Protein AF-A0A933PHU0-F1 (afdb_monomer_lite)

Structure (mmCIF, N/CA/C/O backbone):
data_AF-A0A933PHU0-F1
#
_entry.id   AF-A0A933PHU0-F1
#
loop_
_atom_site.group_PDB
_atom_site.id
_atom_site.type_symbol
_atom_site.label_atom_id
_atom_site.label_alt_id
_atom_site.label_comp_id
_atom_site.label_asym_id
_atom_site.label_entity_id
_atom_site.label_seq_id
_atom_site.pdbx_PDB_ins_code
_atom_site.Cartn_x
_atom_site.Cartn_y
_atom_site.Cartn_z
_atom_site.occupancy
_atom_site.B_iso_or_equiv
_atom_site.auth_seq_id
_atom_site.auth_comp_id
_atom_site.auth_asym_id
_atom_site.auth_atom_id
_atom_site.pdbx_PDB_model_num
ATOM 1 N N . MET A 1 1 ? -17.909 6.100 20.536 1.00 80.38 1 MET A N 1
ATOM 2 C CA . MET A 1 1 ? -18.355 6.067 19.126 1.00 80.38 1 MET A CA 1
ATOM 3 C C . MET A 1 1 ? -17.089 6.048 18.289 1.00 80.38 1 MET A C 1
ATOM 5 O O . MET A 1 1 ? -16.153 6.717 18.699 1.00 80.38 1 MET A O 1
ATOM 9 N N . ALA A 1 2 ? -17.013 5.243 17.230 1.00 91.00 2 ALA A N 1
ATOM 10 C CA . ALA A 1 2 ? -15.839 5.248 16.353 1.00 91.00 2 ALA A CA 1
ATOM 11 C C . ALA A 1 2 ? -15.895 6.449 15.396 1.00 91.00 2 ALA A C 1
ATOM 13 O O . ALA A 1 2 ? -16.990 6.884 15.032 1.00 91.00 2 ALA A O 1
ATOM 14 N N . GLU A 1 3 ? -14.732 6.956 14.994 1.00 96.25 3 GLU A N 1
ATOM 15 C CA . GLU A 1 3 ? -14.575 8.101 14.093 1.00 96.25 3 GLU A CA 1
ATOM 16 C C . GLU A 1 3 ? -13.745 7.703 12.867 1.00 96.25 3 GLU A C 1
ATOM 18 O O . GLU A 1 3 ? -12.803 6.918 12.968 1.00 96.25 3 GLU A O 1
ATOM 23 N N . ILE A 1 4 ? -14.102 8.238 11.696 1.00 96.88 4 ILE A N 1
ATOM 24 C CA . ILE A 1 4 ? -13.269 8.132 10.494 1.00 96.88 4 ILE A CA 1
ATOM 25 C C . ILE A 1 4 ? -12.276 9.295 10.529 1.00 96.88 4 ILE A C 1
ATOM 27 O O . ILE A 1 4 ? -12.627 10.410 10.155 1.00 96.88 4 ILE A O 1
ATOM 31 N N . ALA A 1 5 ? -11.048 9.025 10.973 1.00 97.38 5 ALA A N 1
ATOM 32 C CA . ALA A 1 5 ? -10.025 10.057 11.154 1.00 97.38 5 ALA A CA 1
ATOM 33 C C . ALA A 1 5 ? -9.468 10.611 9.825 1.00 97.38 5 ALA A C 1
ATOM 35 O O . ALA A 1 5 ? -9.147 11.791 9.721 1.00 97.38 5 ALA A O 1
ATOM 36 N N . ALA A 1 6 ? -9.360 9.770 8.789 1.00 97.31 6 ALA A N 1
ATOM 37 C CA . ALA A 1 6 ? -8.908 10.167 7.455 1.00 97.31 6 ALA A CA 1
ATOM 38 C C . ALA A 1 6 ? -9.336 9.154 6.382 1.00 97.31 6 ALA A C 1
ATOM 40 O O . ALA A 1 6 ? -9.636 7.997 6.680 1.00 97.31 6 ALA A O 1
ATOM 41 N N . VAL A 1 7 ? -9.310 9.578 5.114 1.00 96.75 7 VAL A N 1
ATOM 42 C CA . VAL A 1 7 ? -9.496 8.707 3.944 1.00 96.75 7 VAL A CA 1
ATOM 43 C C . VAL A 1 7 ? -8.349 8.942 2.968 1.00 96.75 7 VAL A C 1
ATOM 45 O O . VAL A 1 7 ? -8.115 10.069 2.537 1.00 96.75 7 VAL A O 1
ATOM 48 N N . ILE A 1 8 ? -7.649 7.868 2.602 1.00 96.06 8 ILE A N 1
ATOM 49 C CA . ILE A 1 8 ? -6.527 7.896 1.660 1.00 96.06 8 ILE A CA 1
ATOM 50 C C . ILE A 1 8 ? -6.800 6.892 0.544 1.00 96.06 8 ILE A C 1
ATOM 52 O O . ILE A 1 8 ? -7.178 5.752 0.801 1.00 96.06 8 ILE A O 1
ATOM 56 N N . ALA A 1 9 ? -6.568 7.309 -0.700 1.00 93.62 9 ALA A N 1
ATOM 57 C CA . ALA A 1 9 ? -6.599 6.435 -1.863 1.00 93.62 9 ALA A CA 1
ATOM 58 C C . ALA A 1 9 ? -5.208 6.394 -2.503 1.00 93.62 9 ALA A C 1
ATOM 60 O O . ALA A 1 9 ? -4.702 7.412 -2.979 1.00 93.62 9 ALA A O 1
ATOM 61 N N . SER A 1 10 ? -4.601 5.209 -2.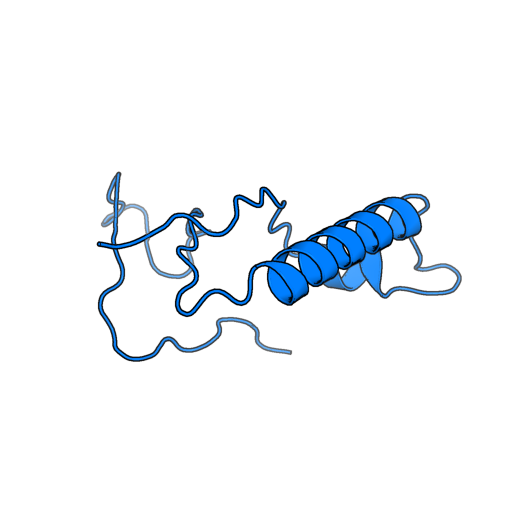528 1.00 89.25 10 SER A N 1
ATOM 62 C CA . SER A 1 10 ? -3.304 4.968 -3.156 1.00 89.25 10 SER A CA 1
ATOM 63 C C . SER A 1 10 ? -3.411 3.856 -4.185 1.00 89.25 10 SER A C 1
ATOM 65 O O . SER A 1 10 ? -4.208 2.932 -4.051 1.00 89.25 10 SER A O 1
ATOM 67 N N . THR A 1 11 ? -2.546 3.911 -5.192 1.00 89.62 11 THR A N 1
ATOM 68 C CA . THR A 1 11 ? -2.209 2.699 -5.936 1.00 89.62 11 THR A CA 1
ATOM 69 C C . THR A 1 11 ? -1.356 1.780 -5.051 1.00 89.62 11 THR A C 1
ATOM 71 O O . THR A 1 11 ? -0.574 2.256 -4.228 1.00 89.62 11 THR A O 1
ATOM 74 N N . HIS A 1 12 ? -1.492 0.471 -5.237 1.00 91.19 12 HIS A N 1
ATOM 75 C CA . HIS A 1 12 ? -0.624 -0.556 -4.646 1.00 91.19 12 HIS A CA 1
ATOM 76 C C . HIS A 1 12 ? 0.227 -1.261 -5.712 1.00 91.19 12 HIS A C 1
ATOM 78 O O . HIS A 1 12 ? 0.560 -2.434 -5.583 1.00 91.19 12 HIS A O 1
ATOM 84 N N . HIS A 1 13 ? 0.519 -0.562 -6.816 1.00 91.12 13 HIS A N 1
ATOM 85 C CA . HIS A 1 13 ? 1.304 -1.108 -7.918 1.00 91.12 13 HIS A CA 1
ATOM 86 C C . HIS A 1 13 ? 2.600 -1.755 -7.385 1.00 91.12 13 HIS A C 1
ATOM 88 O O . HIS A 1 13 ? 3.331 -1.091 -6.648 1.00 91.12 13 HIS A O 1
ATOM 94 N N . PRO A 1 14 ? 2.958 -2.994 -7.770 1.00 89.44 14 PRO A N 1
ATOM 95 C CA . PRO A 1 14 ? 4.097 -3.703 -7.171 1.00 89.44 14 PRO A CA 1
ATOM 96 C C . PRO A 1 14 ? 5.436 -2.974 -7.374 1.00 89.44 14 PRO A C 1
ATOM 98 O O . PRO A 1 14 ? 6.339 -3.048 -6.549 1.00 89.44 14 PRO A O 1
ATOM 101 N N . PHE A 1 15 ? 5.556 -2.198 -8.454 1.00 90.00 15 PHE A N 1
ATOM 102 C CA . PHE A 1 15 ? 6.731 -1.357 -8.712 1.00 90.00 15 PHE A CA 1
ATOM 103 C C . PHE A 1 15 ? 6.703 0.025 -8.045 1.00 90.00 15 PHE A C 1
ATOM 105 O O . PHE A 1 15 ? 7.604 0.815 -8.317 1.00 90.00 15 PHE A O 1
ATOM 112 N N . TYR A 1 16 ? 5.716 0.347 -7.198 1.00 90.69 16 TYR A N 1
ATOM 113 C CA . TYR A 1 16 ? 5.615 1.672 -6.576 1.00 90.69 16 TYR A CA 1
ATOM 114 C C . TYR A 1 16 ? 6.874 2.022 -5.795 1.00 90.69 16 TYR A C 1
ATOM 116 O O . TYR A 1 16 ? 7.484 3.055 -6.058 1.00 90.69 16 TYR A O 1
ATOM 124 N N . TYR A 1 17 ? 7.317 1.109 -4.926 1.00 90.44 17 TYR A N 1
ATOM 125 C CA . TYR A 1 17 ? 8.528 1.291 -4.133 1.00 90.44 17 TYR A CA 1
ATOM 126 C C . TYR A 1 17 ? 9.764 1.500 -5.011 1.00 90.44 17 TYR A C 1
ATOM 128 O O . TYR A 1 17 ? 10.491 2.474 -4.828 1.00 90.44 17 TYR A O 1
ATOM 136 N N . LYS A 1 18 ? 9.980 0.634 -6.014 1.00 92.00 18 LYS A N 1
ATOM 137 C CA . LYS A 1 18 ? 11.109 0.775 -6.947 1.00 92.00 18 LYS A CA 1
ATOM 138 C C . LYS A 1 18 ? 11.059 2.128 -7.660 1.00 92.00 18 LYS A C 1
ATOM 140 O O . LYS A 1 18 ? 12.053 2.848 -7.669 1.00 92.00 18 LYS A O 1
ATOM 145 N N . ALA A 1 19 ? 9.912 2.501 -8.222 1.00 92.06 19 ALA A N 1
ATOM 146 C CA . ALA A 1 19 ? 9.752 3.752 -8.956 1.00 92.06 19 ALA A CA 1
ATOM 147 C C . ALA A 1 19 ? 9.980 4.991 -8.076 1.00 92.06 19 ALA A C 1
ATOM 149 O O . ALA A 1 19 ? 10.603 5.948 -8.529 1.00 92.06 19 ALA A O 1
ATOM 150 N N . SER A 1 20 ? 9.529 4.968 -6.818 1.00 92.50 20 SER A N 1
ATOM 151 C CA . SER A 1 20 ? 9.684 6.084 -5.883 1.00 92.50 20 SER A CA 1
ATOM 152 C C . SER A 1 20 ? 11.044 6.128 -5.185 1.00 92.50 20 SER A C 1
ATOM 154 O O . SER A 1 20 ? 11.326 7.111 -4.514 1.00 92.50 20 SER A O 1
ATOM 156 N N . THR A 1 21 ? 11.894 5.106 -5.299 1.00 93.38 21 THR A N 1
ATOM 157 C CA . THR A 1 21 ? 13.213 5.069 -4.626 1.00 93.38 21 THR A CA 1
ATOM 158 C C . THR A 1 21 ? 14.399 4.988 -5.583 1.00 93.38 21 THR A C 1
ATOM 160 O O . THR A 1 21 ? 15.524 5.265 -5.174 1.00 93.38 21 THR A O 1
ATOM 163 N N . SER A 1 22 ? 14.168 4.675 -6.862 1.00 95.19 22 SER A N 1
ATOM 164 C CA . SER A 1 22 ? 15.230 4.605 -7.871 1.00 95.19 22 SER A CA 1
ATOM 165 C C . SER A 1 22 ? 15.907 5.962 -8.095 1.00 95.19 22 SER A C 1
ATOM 167 O O . SER A 1 22 ? 15.280 7.027 -8.033 1.00 95.19 22 SER A O 1
ATOM 169 N N . THR A 1 23 ? 17.204 5.916 -8.387 1.00 95.12 23 THR A N 1
ATOM 170 C CA . THR A 1 23 ? 18.072 7.072 -8.647 1.00 95.12 23 THR A CA 1
ATOM 171 C C . THR A 1 23 ? 18.835 6.880 -9.962 1.00 95.12 23 THR A C 1
ATOM 173 O O . THR A 1 23 ? 18.845 5.791 -10.539 1.00 95.12 23 THR A O 1
ATOM 176 N N . GLY A 1 24 ? 19.464 7.946 -10.470 1.00 95.75 24 GLY A N 1
ATOM 177 C CA . GLY A 1 24 ? 20.255 7.882 -11.703 1.00 95.75 24 GLY A CA 1
ATOM 178 C C . GLY A 1 24 ? 19.431 7.462 -12.925 1.00 95.75 24 GLY A C 1
ATOM 179 O O . GLY A 1 24 ? 18.290 7.889 -13.081 1.00 95.75 24 GLY A O 1
ATOM 180 N N . ALA A 1 25 ? 20.017 6.624 -13.786 1.00 95.75 25 ALA A N 1
ATOM 181 C CA . ALA A 1 25 ? 19.393 6.166 -15.032 1.00 95.75 25 ALA A CA 1
ATOM 182 C C . ALA A 1 25 ? 18.130 5.308 -14.821 1.00 95.75 25 ALA A C 1
ATOM 184 O O . ALA A 1 25 ? 17.268 5.264 -15.692 1.00 95.75 25 ALA A O 1
ATOM 185 N N . GLU A 1 26 ? 18.003 4.663 -13.660 1.00 94.06 26 GLU A N 1
ATOM 186 C CA . GLU A 1 26 ? 16.853 3.819 -13.316 1.00 94.06 26 GLU A CA 1
ATOM 187 C C . GLU A 1 26 ? 15.667 4.626 -12.768 1.00 94.06 26 GLU A C 1
A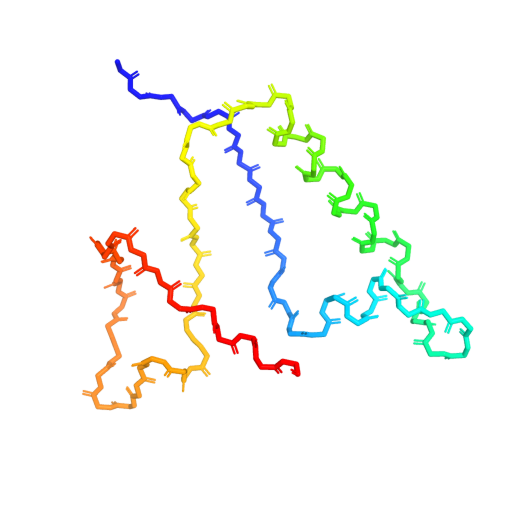TOM 189 O O . GLU A 1 26 ? 14.586 4.075 -12.555 1.00 94.06 26 GLU A O 1
ATOM 194 N N . ARG A 1 27 ? 15.846 5.929 -12.498 1.00 96.19 27 ARG A N 1
ATOM 195 C CA . ARG A 1 27 ? 14.779 6.776 -11.958 1.00 96.19 27 ARG A CA 1
ATOM 196 C C . ARG A 1 27 ? 13.766 7.112 -13.058 1.00 96.19 27 ARG A C 1
ATOM 198 O O . ARG A 1 27 ? 14.121 7.803 -14.013 1.00 96.19 27 ARG A O 1
ATOM 205 N N . PRO A 1 28 ? 12.492 6.697 -12.929 1.00 95.38 28 PRO A N 1
ATOM 206 C CA . PRO A 1 28 ? 11.484 7.060 -13.912 1.00 95.38 28 PRO A CA 1
ATOM 207 C C . PRO A 1 28 ? 11.158 8.562 -13.844 1.00 95.38 28 PRO A C 1
ATOM 209 O O . PRO A 1 28 ? 11.206 9.155 -12.763 1.00 95.38 28 PRO A O 1
ATOM 212 N N . PRO A 1 29 ? 10.730 9.183 -14.959 1.00 96.31 29 PRO A N 1
ATOM 213 C CA . PRO A 1 29 ? 10.453 10.624 -15.016 1.00 96.31 29 PRO A CA 1
ATOM 214 C C . PRO A 1 29 ? 9.292 11.071 -14.112 1.00 96.31 29 PRO A C 1
ATOM 216 O O . PRO A 1 29 ? 9.143 12.254 -13.836 1.00 96.31 29 PRO A O 1
ATOM 219 N N . PHE A 1 30 ? 8.463 10.136 -13.640 1.00 93.31 30 PHE A N 1
ATOM 220 C CA . PHE A 1 30 ? 7.326 10.394 -12.752 1.00 93.31 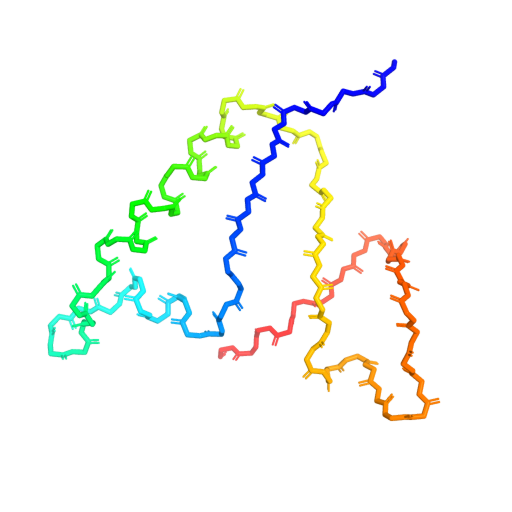30 PHE A CA 1
ATOM 221 C C . PHE A 1 30 ? 7.620 10.123 -11.266 1.00 93.31 30 PHE A C 1
ATOM 223 O O . PHE A 1 30 ? 6.704 10.209 -10.446 1.00 93.31 30 PHE A O 1
ATOM 230 N N . ALA A 1 31 ? 8.862 9.782 -10.902 1.00 95.12 31 ALA A N 1
ATOM 231 C CA . ALA A 1 31 ? 9.226 9.404 -9.535 1.00 95.12 31 ALA A CA 1
ATOM 232 C C . ALA A 1 31 ? 8.872 10.487 -8.501 1.00 95.12 31 ALA A C 1
ATOM 234 O O . ALA A 1 31 ? 8.303 10.165 -7.460 1.00 95.12 31 ALA A O 1
ATOM 235 N N . ASP A 1 32 ? 9.131 11.761 -8.813 1.00 95.44 32 ASP A N 1
ATOM 236 C CA . ASP A 1 32 ? 8.856 12.889 -7.908 1.00 95.44 32 ASP A CA 1
ATOM 237 C C . ASP A 1 32 ? 7.357 13.017 -7.602 1.00 95.44 32 ASP A C 1
ATOM 239 O O . ASP A 1 32 ? 6.959 13.237 -6.461 1.00 95.44 32 ASP A O 1
ATOM 243 N N . VAL A 1 33 ? 6.500 12.791 -8.603 1.00 94.25 33 VAL A N 1
ATOM 244 C CA . VAL A 1 33 ? 5.038 12.831 -8.435 1.00 94.25 33 VAL A CA 1
ATOM 245 C C . VAL A 1 33 ? 4.567 11.722 -7.492 1.00 94.25 33 VAL A C 1
ATOM 247 O O . VAL A 1 33 ? 3.631 11.912 -6.717 1.00 94.25 33 VAL A O 1
ATOM 250 N N . TRP A 1 34 ? 5.192 10.546 -7.555 1.00 93.75 34 TRP A N 1
ATOM 251 C CA . TRP A 1 34 ? 4.849 9.416 -6.689 1.00 93.75 34 TRP A CA 1
ATOM 252 C C . TRP A 1 34 ? 5.388 9.597 -5.269 1.00 93.75 34 TRP A C 1
ATOM 254 O O . TRP A 1 34 ? 4.694 9.242 -4.314 1.00 93.75 34 TRP A O 1
ATOM 264 N N . GLN A 1 35 ? 6.580 10.182 -5.123 1.00 94.62 35 GLN A N 1
ATOM 265 C CA . GLN A 1 35 ? 7.140 10.559 -3.825 1.00 94.62 35 GLN A CA 1
ATOM 266 C C . GLN A 1 35 ? 6.258 11.598 -3.125 1.00 94.62 35 GLN A C 1
ATOM 268 O O . GLN A 1 35 ? 5.829 11.351 -2.001 1.00 94.62 35 GLN A O 1
ATOM 273 N N . ALA A 1 36 ? 5.877 12.677 -3.817 1.00 95.12 36 ALA A N 1
ATOM 274 C CA . ALA A 1 36 ? 5.015 13.720 -3.257 1.00 95.12 36 ALA A CA 1
ATOM 275 C C . ALA A 1 36 ? 3.670 13.168 -2.745 1.00 95.12 36 ALA A C 1
ATOM 277 O O . ALA A 1 36 ? 3.165 13.598 -1.710 1.00 95.12 36 ALA A O 1
ATOM 278 N N . LYS A 1 37 ? 3.096 12.166 -3.429 1.00 93.06 37 LYS A N 1
ATOM 279 C CA . LYS A 1 37 ? 1.881 11.480 -2.958 1.00 93.06 37 LYS A CA 1
ATOM 280 C C . LYS A 1 37 ? 2.106 10.704 -1.660 1.00 93.06 37 LYS A C 1
ATOM 282 O O . LYS A 1 37 ? 1.280 10.811 -0.760 1.00 93.06 37 LYS A O 1
ATOM 287 N N . ILE A 1 38 ? 3.204 9.947 -1.546 1.00 92.88 38 ILE A N 1
ATOM 288 C CA . ILE A 1 38 ? 3.535 9.231 -0.299 1.00 92.88 38 ILE A CA 1
ATOM 289 C C . ILE A 1 38 ? 3.715 10.225 0.848 1.00 92.88 38 ILE A C 1
ATOM 291 O O . ILE A 1 38 ? 3.222 9.982 1.947 1.00 92.88 38 ILE A O 1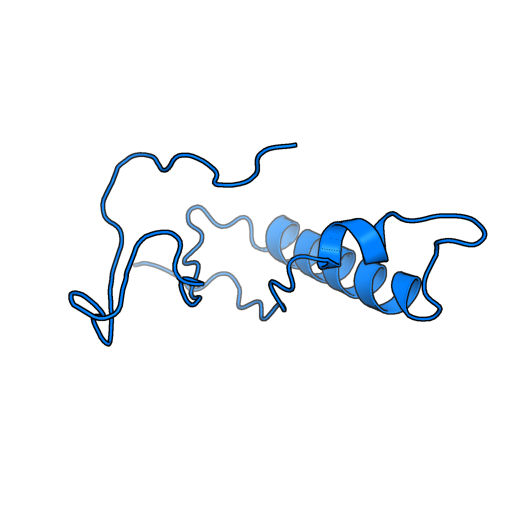
ATOM 295 N N . GLU A 1 39 ? 4.417 11.329 0.605 1.00 95.94 39 GLU A N 1
ATOM 296 C CA . GLU A 1 39 ? 4.662 12.348 1.625 1.00 95.94 39 GLU A CA 1
ATOM 297 C C . GLU A 1 39 ? 3.351 12.956 2.131 1.00 95.94 39 GLU A C 1
ATOM 299 O O . GLU A 1 39 ? 3.148 13.024 3.343 1.00 95.94 39 GLU A O 1
ATOM 304 N N . ALA A 1 40 ? 2.411 13.266 1.234 1.00 96.44 40 ALA A N 1
ATOM 305 C CA . ALA A 1 40 ? 1.075 13.728 1.611 1.00 96.44 40 ALA A CA 1
ATOM 306 C C . ALA A 1 40 ? 0.282 12.676 2.411 1.00 96.44 40 ALA A C 1
ATOM 308 O O . ALA A 1 40 ? -0.412 13.011 3.374 1.00 96.44 40 ALA A O 1
ATOM 309 N N . PHE A 1 41 ? 0.392 11.388 2.060 1.00 95.44 41 PHE A N 1
ATOM 310 C CA . PHE A 1 41 ? -0.237 10.309 2.833 1.00 95.44 41 PHE A CA 1
ATOM 311 C C . PHE A 1 41 ? 0.364 10.200 4.232 1.00 95.44 41 PHE A C 1
ATOM 313 O O . PHE A 1 41 ? -0.370 10.070 5.210 1.00 95.44 41 PHE A O 1
ATOM 320 N N . ARG A 1 42 ? 1.693 10.298 4.337 1.00 96.19 42 ARG A N 1
ATOM 321 C CA . ARG A 1 42 ? 2.408 10.289 5.613 1.00 96.19 42 ARG A CA 1
ATOM 322 C C . ARG A 1 42 ? 1.972 11.453 6.494 1.00 96.19 42 ARG A C 1
ATOM 324 O O . ARG A 1 42 ? 1.712 11.232 7.672 1.00 96.19 42 ARG A O 1
ATOM 331 N N . GLU A 1 43 ? 1.896 12.661 5.948 1.00 98.25 43 GLU A N 1
ATOM 332 C CA . GLU A 1 43 ? 1.431 13.844 6.676 1.00 98.25 43 GLU A CA 1
ATOM 333 C C . GLU A 1 43 ? -0.006 13.652 7.170 1.00 98.25 43 GLU A C 1
ATOM 335 O O . GLU A 1 43 ? -0.270 13.816 8.358 1.00 98.25 43 GLU A O 1
ATOM 340 N N . THR A 1 44 ? -0.900 13.193 6.289 1.00 97.88 44 THR A N 1
ATOM 341 C CA . THR A 1 44 ? -2.302 12.915 6.630 1.00 97.88 44 THR A CA 1
ATOM 342 C C . THR A 1 44 ? -2.409 11.933 7.797 1.00 97.88 44 THR A C 1
ATOM 344 O O . THR A 1 44 ? -3.109 12.209 8.764 1.00 97.88 44 THR A O 1
ATOM 347 N N . LEU A 1 45 ? -1.691 10.806 7.743 1.00 97.25 45 LEU A N 1
ATOM 348 C CA . LEU A 1 45 ? -1.707 9.800 8.813 1.00 97.25 45 LEU A CA 1
ATOM 349 C C . LEU A 1 45 ? -1.063 10.301 10.107 1.00 97.25 45 LEU A C 1
ATOM 351 O O . LEU A 1 45 ? -1.507 9.931 11.186 1.00 97.25 45 LEU A O 1
ATOM 355 N N . THR A 1 46 ? -0.032 11.140 9.999 1.00 98.06 46 THR A N 1
ATOM 356 C CA . THR A 1 46 ? 0.657 11.720 11.160 1.00 98.06 46 THR A CA 1
ATOM 357 C C . THR A 1 46 ? -0.248 12.698 11.903 1.00 98.06 46 THR A C 1
ATOM 359 O O . THR A 1 46 ? -0.236 12.713 13.122 1.00 98.06 46 THR A O 1
ATOM 362 N N . VAL A 1 47 ? -1.041 13.499 11.186 1.00 98.06 47 VAL A N 1
ATOM 363 C CA . VAL A 1 47 ? -1.999 14.437 11.795 1.00 98.06 47 VAL A CA 1
ATOM 364 C C . VAL A 1 47 ? -3.241 13.715 12.319 1.00 98.06 47 VAL A C 1
ATOM 366 O O . VAL A 1 47 ? -3.768 14.090 13.360 1.00 98.06 47 VAL A O 1
ATOM 369 N N . ALA A 1 48 ? -3.724 12.705 11.593 1.00 97.94 48 ALA A N 1
ATOM 370 C CA . ALA A 1 48 ? -4.945 11.985 11.945 1.00 97.94 48 ALA A CA 1
ATOM 371 C C . ALA A 1 48 ? -4.770 10.993 13.106 1.00 97.94 48 ALA A C 1
ATOM 373 O O . ALA A 1 48 ? -5.775 10.574 13.669 1.00 97.94 48 ALA A O 1
ATOM 374 N N . GLU A 1 49 ? -3.529 10.588 13.409 1.00 97.56 49 GLU A N 1
ATOM 375 C CA . GLU A 1 49 ? -3.160 9.649 14.483 1.00 97.56 49 GLU A CA 1
ATOM 376 C C . GLU A 1 49 ? -4.144 8.465 14.652 1.00 97.56 49 GLU A C 1
ATOM 378 O O . GLU A 1 49 ? -4.683 8.256 15.738 1.00 97.56 49 GLU A O 1
ATOM 383 N N . PRO A 1 50 ? -4.438 7.682 13.591 1.00 97.31 50 PRO A N 1
ATOM 384 C CA . PRO A 1 50 ? -5.465 6.650 13.671 1.00 97.31 50 PRO A CA 1
ATOM 385 C C . PRO A 1 50 ? -5.015 5.454 14.521 1.00 97.31 50 PRO A C 1
ATOM 387 O O . PRO A 1 50 ? -3.927 4.914 14.319 1.00 97.31 50 PRO A O 1
ATOM 390 N N . ASP A 1 51 ? -5.908 4.955 15.379 1.00 97.50 51 ASP A N 1
ATOM 391 C CA . ASP A 1 51 ? -5.684 3.714 16.136 1.00 97.50 51 ASP A CA 1
ATOM 392 C C . ASP A 1 51 ? -5.696 2.462 15.239 1.00 97.50 51 ASP A C 1
ATOM 394 O O . ASP A 1 51 ? -5.064 1.450 15.542 1.00 97.50 51 ASP A O 1
ATOM 398 N N . VAL A 1 52 ? -6.458 2.506 14.137 1.00 95.12 52 VAL A N 1
ATOM 399 C CA . VAL A 1 52 ? -6.692 1.371 13.233 1.00 95.12 52 VAL A CA 1
ATOM 400 C C . VAL A 1 52 ? -6.692 1.839 11.779 1.00 95.12 52 VAL A C 1
ATOM 402 O O . VAL A 1 52 ? -7.318 2.840 11.434 1.00 95.12 52 VAL A O 1
ATOM 405 N N . LEU A 1 53 ? -6.051 1.060 10.903 1.00 94.81 53 LEU A N 1
ATOM 406 C CA . LEU A 1 53 ? -6.128 1.228 9.452 1.00 94.81 53 LEU A CA 1
ATOM 407 C C . LEU A 1 53 ? -7.046 0.167 8.836 1.00 94.81 53 LEU A C 1
ATOM 409 O O . LEU A 1 53 ? -6.746 -1.025 8.887 1.00 94.81 53 LEU A O 1
ATOM 413 N N . LEU A 1 54 ? -8.139 0.599 8.200 1.00 94.88 54 LEU A N 1
ATOM 414 C CA . LEU A 1 54 ? -8.954 -0.265 7.344 1.00 94.88 54 LEU A CA 1
ATOM 415 C C . LEU A 1 54 ? -8.384 -0.252 5.920 1.00 94.88 54 LEU A C 1
ATOM 417 O O . LEU A 1 54 ? -8.622 0.681 5.153 1.00 94.88 54 LEU A O 1
ATOM 421 N N . LEU A 1 55 ? -7.627 -1.290 5.570 1.00 94.56 55 LEU A N 1
ATOM 422 C CA . LEU A 1 55 ? -7.043 -1.440 4.239 1.00 94.56 55 LEU A CA 1
ATOM 423 C C . LEU A 1 55 ? -8.004 -2.195 3.319 1.00 94.56 55 LEU A C 1
ATOM 425 O O . LEU A 1 55 ? -8.400 -3.322 3.610 1.00 94.56 55 LEU A O 1
ATOM 429 N N . VAL A 1 56 ? -8.356 -1.577 2.191 1.00 95.75 56 VAL A N 1
ATOM 430 C CA . VAL A 1 56 ? -9.218 -2.176 1.165 1.00 95.75 56 VAL A CA 1
ATOM 431 C C . VAL A 1 56 ? -8.414 -2.340 -0.117 1.00 95.75 56 VAL A C 1
ATOM 433 O O . VAL A 1 56 ? -7.870 -1.375 -0.651 1.00 95.75 56 VAL A O 1
ATOM 436 N N . GLY A 1 57 ? -8.346 -3.568 -0.621 1.00 92.94 57 GLY A N 1
ATOM 437 C CA . GLY A 1 57 ? -7.634 -3.905 -1.846 1.00 92.94 57 GLY A CA 1
ATOM 438 C C . GLY A 1 57 ? -8.021 -5.289 -2.353 1.00 92.94 57 GLY A C 1
ATOM 439 O O . GLY A 1 57 ? -8.777 -6.010 -1.705 1.00 92.94 57 GLY A O 1
ATOM 440 N N . SER A 1 58 ? -7.508 -5.645 -3.526 1.00 92.31 58 SER A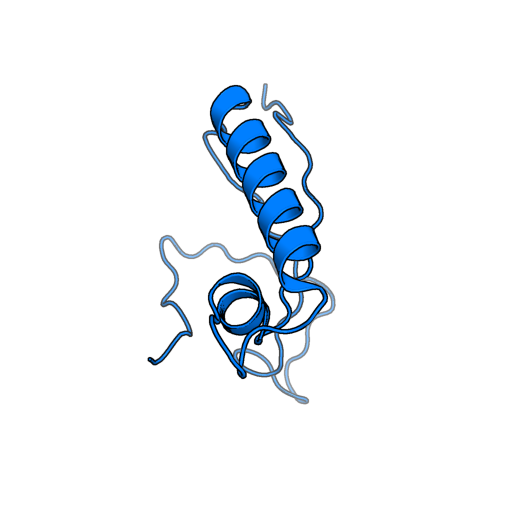 N 1
ATOM 441 C CA . SER A 1 58 ? -7.670 -6.969 -4.121 1.00 92.31 58 SER A CA 1
ATOM 442 C C . SER A 1 58 ? -6.435 -7.836 -3.895 1.00 92.31 58 SER A C 1
ATOM 444 O O . SER A 1 58 ? -5.300 -7.360 -4.008 1.00 92.31 58 SER A O 1
ATOM 446 N N . ASP A 1 59 ? -6.657 -9.128 -3.654 1.00 91.75 59 ASP A N 1
ATOM 447 C CA . ASP A 1 59 ? -5.608 -10.133 -3.806 1.00 91.75 59 ASP A CA 1
ATOM 448 C C . ASP A 1 59 ? -5.224 -10.266 -5.288 1.00 91.75 59 ASP A C 1
ATOM 450 O O . ASP A 1 59 ? -6.068 -10.140 -6.177 1.00 91.75 59 ASP A O 1
ATOM 454 N N . HIS A 1 60 ? -3.944 -10.513 -5.552 1.00 92.31 60 HIS A N 1
ATOM 455 C CA . HIS A 1 60 ? -3.408 -10.724 -6.900 1.00 92.31 60 HIS A CA 1
ATOM 456 C C . HIS A 1 60 ? -3.021 -12.190 -7.085 1.00 92.31 60 HIS A C 1
ATOM 458 O O . HIS A 1 60 ? -1.923 -12.497 -7.543 1.00 92.31 60 HIS A O 1
ATOM 464 N N . PHE A 1 61 ? -3.934 -13.083 -6.697 1.00 91.25 61 PHE A N 1
ATOM 465 C CA . PHE A 1 61 ? -3.751 -14.529 -6.708 1.00 91.25 61 PHE A CA 1
ATOM 466 C C . PHE A 1 61 ? -2.632 -15.058 -5.793 1.00 91.25 61 PHE A C 1
ATOM 468 O O . PHE A 1 61 ? -1.983 -16.058 -6.104 1.00 91.25 61 PHE A O 1
ATOM 475 N N . HIS A 1 62 ? -2.387 -14.394 -4.663 1.00 87.31 62 HIS A N 1
ATOM 476 C CA . HIS A 1 62 ? -1.467 -14.907 -3.646 1.00 87.31 62 HIS A CA 1
ATOM 477 C C . HIS A 1 62 ? -2.187 -15.775 -2.616 1.00 87.31 62 HIS A C 1
ATOM 479 O O . HIS A 1 62 ? -1.620 -16.755 -2.137 1.00 87.31 62 HIS A O 1
ATOM 485 N N . GLN A 1 63 ? -3.417 -15.411 -2.258 1.00 88.69 63 GLN A N 1
ATOM 486 C CA . GLN A 1 63 ? -4.191 -16.077 -1.207 1.00 88.69 63 GLN A CA 1
ATOM 487 C C . GLN A 1 63 ? -5.388 -16.845 -1.768 1.00 88.69 63 GLN A C 1
ATOM 489 O O . GLN A 1 63 ? -5.815 -17.837 -1.178 1.00 88.69 63 GLN A O 1
ATOM 494 N N . PHE A 1 64 ? -5.920 -16.397 -2.905 1.00 90.88 64 PHE A N 1
ATOM 495 C CA . PHE A 1 64 ? -7.118 -16.943 -3.529 1.00 90.88 64 PHE A CA 1
ATOM 496 C C . PHE A 1 64 ? -6.834 -17.382 -4.963 1.00 90.88 64 PHE A C 1
ATOM 498 O O . PHE A 1 64 ? -5.976 -16.828 -5.650 1.00 90.88 64 PHE A O 1
ATOM 505 N N . TRP A 1 65 ? -7.576 -18.382 -5.429 1.00 94.12 65 TRP A N 1
ATOM 506 C CA . TRP A 1 65 ? -7.462 -18.894 -6.792 1.00 94.12 65 TRP A CA 1
ATOM 507 C C . TRP A 1 65 ? -8.844 -19.133 -7.404 1.00 94.12 65 TRP A C 1
ATOM 509 O O . TRP A 1 65 ? -9.872 -18.784 -6.823 1.00 94.12 65 TRP A O 1
ATOM 519 N N . LEU A 1 66 ? -8.875 -19.674 -8.620 1.00 94.75 66 LEU A N 1
ATOM 520 C CA . LEU A 1 66 ? -10.084 -19.793 -9.441 1.00 94.75 66 LEU A CA 1
ATOM 521 C C . LEU A 1 66 ? -11.213 -20.613 -8.794 1.00 94.75 66 LEU A C 1
ATOM 523 O O . LEU A 1 66 ? -12.375 -20.420 -9.139 1.00 94.75 66 LEU A O 1
ATOM 527 N N . ASP A 1 67 ? -10.890 -21.518 -7.878 1.00 96.00 67 ASP A N 1
ATOM 528 C CA . ASP A 1 67 ? -11.827 -22.376 -7.153 1.00 96.00 67 ASP A CA 1
ATOM 529 C C . ASP A 1 67 ? -12.335 -21.769 -5.832 1.00 96.00 67 ASP A C 1
ATOM 531 O O . ASP A 1 67 ? -13.293 -22.281 -5.254 1.00 96.00 67 ASP A O 1
ATOM 535 N N . ASN A 1 68 ? -11.743 -20.665 -5.365 1.00 93.94 68 ASN A N 1
ATOM 536 C CA . ASN A 1 68 ? -12.126 -19.989 -4.128 1.00 93.94 68 ASN A CA 1
ATOM 537 C C . ASN A 1 68 ? -11.869 -18.477 -4.218 1.00 93.94 68 ASN A C 1
ATOM 539 O O . ASN A 1 68 ? -10.860 -17.979 -3.723 1.00 93.94 68 ASN A O 1
ATOM 543 N N . MET A 1 69 ? -12.797 -17.754 -4.854 1.00 94.12 69 MET A N 1
ATOM 544 C CA . MET A 1 69 ? -12.679 -16.319 -5.139 1.00 94.12 69 MET A CA 1
ATOM 545 C C . MET A 1 69 ? -13.906 -15.543 -4.626 1.00 94.12 69 MET A C 1
ATOM 547 O O . MET A 1 69 ? -14.844 -15.286 -5.386 1.00 94.12 69 MET A O 1
ATOM 551 N N . PRO A 1 70 ? -13.959 -15.200 -3.328 1.00 94.69 70 PRO A N 1
ATOM 552 C CA . PRO A 1 70 ? -15.096 -14.483 -2.757 1.00 94.69 70 PRO A CA 1
A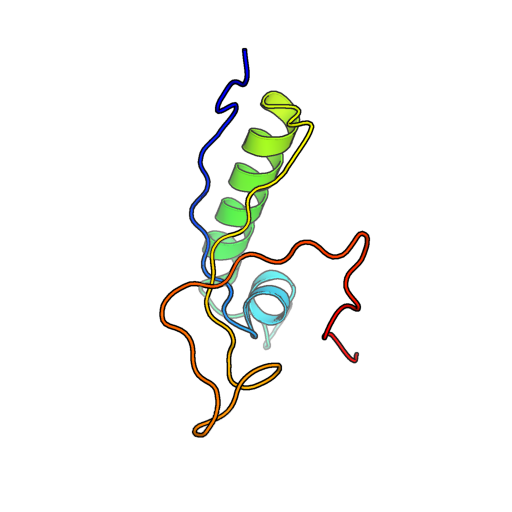TOM 553 C C . PRO A 1 70 ? -15.173 -13.032 -3.259 1.00 94.69 70 PRO A C 1
ATOM 555 O O . PRO A 1 70 ? -14.159 -12.366 -3.441 1.00 94.69 70 PRO A O 1
ATOM 558 N N . GLN A 1 71 ? -16.396 -12.510 -3.416 1.00 94.62 71 GLN A N 1
ATOM 559 C CA . GLN A 1 71 ? -16.630 -11.111 -3.811 1.00 94.62 71 GLN A CA 1
ATOM 560 C C . GLN A 1 71 ? -16.182 -10.107 -2.736 1.00 94.62 71 GLN A C 1
ATOM 562 O O . GLN A 1 71 ? -15.729 -9.010 -3.064 1.00 94.62 71 GLN A O 1
ATOM 567 N N . PHE A 1 72 ? -16.336 -10.479 -1.463 1.00 95.69 72 PHE A N 1
ATOM 568 C CA . PHE A 1 72 ? -15.911 -9.704 -0.302 1.00 95.69 72 PHE A CA 1
ATOM 569 C C . PHE A 1 72 ? -15.286 -10.637 0.725 1.00 95.69 72 PHE A C 1
ATOM 571 O O . PHE A 1 72 ? -15.811 -11.720 0.989 1.00 95.69 72 PHE A O 1
ATOM 578 N N . LEU A 1 73 ? -14.192 -10.190 1.332 1.00 94.19 73 LEU A N 1
ATOM 579 C CA . LEU A 1 73 ? -13.509 -10.902 2.398 1.00 94.19 73 LEU A CA 1
ATOM 580 C C . LEU A 1 73 ? -12.996 -9.899 3.427 1.00 94.19 73 LEU A C 1
ATOM 582 O O . LEU A 1 73 ? -12.486 -8.839 3.070 1.00 94.19 73 LEU A O 1
ATOM 586 N N . VAL A 1 74 ? -13.143 -10.246 4.703 1.00 95.25 74 VAL A N 1
ATOM 587 C CA . VAL A 1 74 ? -12.626 -9.470 5.830 1.00 95.25 74 VAL A CA 1
ATOM 588 C C . VAL A 1 74 ? -11.675 -10.370 6.600 1.00 95.25 74 VAL A C 1
ATOM 590 O O . VAL A 1 74 ? -12.073 -11.420 7.105 1.00 95.25 74 VAL A O 1
ATOM 593 N N . GLY A 1 75 ? -10.409 -9.972 6.663 1.00 93.00 75 GLY A N 1
ATOM 594 C CA . GLY A 1 75 ? -9.433 -10.648 7.502 1.00 93.00 75 GLY A CA 1
ATOM 595 C C . GLY A 1 75 ? -9.730 -10.394 8.985 1.00 93.00 75 GLY A C 1
ATOM 596 O O . GLY A 1 75 ? -9.981 -9.258 9.376 1.00 93.00 75 GLY A O 1
ATOM 597 N N . HIS A 1 76 ? -9.676 -11.444 9.809 1.00 94.94 76 HIS A N 1
ATOM 598 C CA . HIS A 1 76 ? -9.882 -11.364 11.265 1.00 94.94 76 HIS A CA 1
ATOM 599 C C . HIS A 1 76 ? -8.707 -11.927 12.085 1.00 94.94 76 HIS A C 1
ATOM 601 O O . HIS A 1 76 ? -8.812 -12.036 13.304 1.00 94.94 76 HIS A O 1
ATOM 607 N N . ALA A 1 77 ? -7.614 -12.325 11.424 1.00 94.31 77 ALA A N 1
ATOM 608 C CA . ALA A 1 77 ? -6.434 -12.834 12.109 1.00 94.31 77 ALA A CA 1
ATOM 609 C C . ALA A 1 77 ? -5.767 -11.721 12.929 1.00 94.31 77 ALA A C 1
ATOM 611 O O . ALA A 1 77 ? -5.775 -10.558 12.521 1.00 94.31 77 ALA A O 1
ATOM 612 N N . GLU A 1 78 ? -5.163 -12.090 14.061 1.00 95.25 78 GLU A N 1
ATOM 613 C CA . GLU A 1 78 ? -4.422 -11.151 14.915 1.00 95.25 78 GLU A CA 1
ATOM 614 C C . GLU A 1 78 ? -3.212 -10.550 14.187 1.00 95.25 78 GLU A C 1
ATOM 616 O O . GLU A 1 78 ? -2.841 -9.403 14.435 1.00 95.25 78 GLU A O 1
ATOM 621 N N . GLN A 1 79 ? -2.593 -11.327 13.293 1.00 92.94 79 GLN A N 1
ATOM 622 C CA . GLN A 1 79 ? -1.413 -10.951 12.519 1.00 92.94 79 GLN A CA 1
ATOM 623 C C . GLN A 1 79 ? -1.463 -11.584 11.123 1.00 92.94 79 GLN A C 1
ATOM 625 O O . GLN A 1 79 ? -2.089 -12.627 10.923 1.00 92.94 79 GLN A O 1
ATOM 630 N N . TYR A 1 80 ? -0.778 -10.950 10.170 1.00 88.62 80 TYR A N 1
ATOM 631 C CA . TYR A 1 80 ? -0.611 -11.435 8.801 1.00 88.62 80 TYR A CA 1
ATOM 632 C C . TYR A 1 80 ? 0.871 -11.444 8.449 1.00 88.62 80 TYR A C 1
ATOM 634 O O . TYR A 1 80 ? 1.572 -10.465 8.713 1.00 88.62 80 TYR A O 1
ATOM 642 N N . ASP A 1 81 ? 1.327 -12.516 7.807 1.00 87.12 81 ASP A N 1
ATOM 643 C CA . ASP A 1 81 ? 2.662 -12.548 7.222 1.00 87.12 81 ASP A CA 1
ATOM 644 C C . ASP A 1 81 ? 2.718 -11.618 6.007 1.00 87.12 81 ASP A C 1
ATOM 646 O O . ASP A 1 81 ? 1.841 -11.637 5.137 1.00 87.12 81 ASP A O 1
ATOM 650 N N . ALA A 1 82 ? 3.765 -10.796 5.934 1.00 75.31 82 ALA A N 1
ATOM 651 C CA . ALA A 1 82 ? 4.015 -9.995 4.748 1.00 75.31 82 ALA A CA 1
ATOM 652 C C . ALA A 1 82 ? 4.405 -10.912 3.579 1.00 75.31 82 ALA A C 1
ATOM 654 O O . ALA A 1 82 ? 5.238 -11.805 3.710 1.00 75.31 82 ALA A O 1
ATOM 655 N N . ASN A 1 83 ? 3.838 -10.651 2.407 1.00 68.31 83 ASN A N 1
ATOM 656 C CA . ASN A 1 83 ? 4.119 -11.369 1.161 1.00 68.31 83 ASN A CA 1
ATOM 657 C C . ASN A 1 83 ? 5.332 -10.807 0.395 1.00 68.31 83 ASN A C 1
ATOM 659 O O . ASN A 1 83 ? 5.609 -11.223 -0.731 1.00 68.31 83 ASN A O 1
ATOM 663 N N . TRP A 1 84 ? 6.055 -9.856 0.991 1.00 59.88 84 TRP A N 1
ATOM 664 C CA . TRP A 1 84 ? 7.246 -9.265 0.401 1.00 59.88 84 TRP A CA 1
ATOM 665 C C . TRP A 1 84 ? 8.483 -10.106 0.730 1.00 59.88 84 TRP A C 1
ATOM 667 O O . TRP A 1 84 ? 9.096 -9.950 1.785 1.00 59.88 84 TRP A O 1
ATOM 677 N N . TYR A 1 85 ? 8.861 -10.985 -0.195 1.00 54.81 85 TYR A N 1
ATOM 678 C CA . TYR A 1 85 ? 10.199 -11.569 -0.221 1.00 54.81 85 TYR A CA 1
ATOM 679 C C . TYR A 1 85 ? 11.121 -10.604 -0.976 1.00 54.81 85 TYR A C 1
ATOM 681 O O . TYR A 1 85 ? 10.985 -10.448 -2.189 1.00 54.81 85 TYR A O 1
ATOM 689 N N . ASN A 1 86 ? 12.024 -9.940 -0.253 1.00 43.16 86 ASN A N 1
ATOM 690 C CA . ASN A 1 86 ? 13.234 -9.344 -0.828 1.00 43.16 86 ASN A CA 1
ATOM 691 C C . ASN A 1 86 ? 14.389 -10.325 -0.649 1.00 43.16 86 ASN A C 1
ATOM 693 O O . ASN A 1 86 ? 14.562 -10.784 0.504 1.00 43.16 86 ASN A O 1
#

pLDDT: mean 91.98, std 8.82, range [43.16, 98.25]

Secondary structure (DSSP, 8-state):
-------------TTHHHHHH--GGG--TTHHHHHHHHHHHHHHHHHH--S---------SSS-BTTB--S------S--------

Radius of gyration: 16.3 Å; chains: 1; bounding box: 39×37×34 Å

Foldseek 3Di:
DDDDLDDDDDDPPVCLVVQLPDDDPSHDPCNVVSVVSVVVVVVSCVVSVDPDDDDDDDDPPPPDDPVGDDPDDDDDDPDDDDPDDD

Sequence (86 aa):
MAEIAAVIASTHHPFYYKASTSTGAERPPFADVWQAKIEAFRETLTVAEPDVLLLVGSDHFHQFWLDNMPQFLVGHAEQYDANWYN